Protein AF-A0A193QJ61-F1 (afdb_monomer_lite)

Structure (mmCIF, N/CA/C/O backbone):
data_AF-A0A193QJ61-F1
#
_entry.id   AF-A0A193QJ61-F1
#
loop_
_atom_site.group_PDB
_atom_site.id
_atom_site.type_symbol
_atom_site.label_atom_id
_atom_site.label_alt_id
_atom_site.label_comp_id
_atom_site.label_asym_id
_atom_site.label_entity_id
_atom_site.label_seq_id
_atom_site.pdbx_PDB_ins_code
_atom_site.Cartn_x
_atom_site.Cartn_y
_atom_site.Cartn_z
_atom_site.occupancy
_atom_site.B_iso_or_equiv
_atom_site.auth_seq_id
_atom_site.auth_comp_id
_atom_site.auth_asym_id
_atom_site.auth_atom_id
_atom_site.pdbx_PDB_model_num
ATOM 1 N N . MET A 1 1 ? -2.418 5.448 -22.749 1.00 50.38 1 MET A N 1
ATOM 2 C CA . MET A 1 1 ? -2.488 4.130 -22.081 1.00 50.38 1 MET A CA 1
ATOM 3 C C . MET A 1 1 ? -2.356 4.382 -20.585 1.00 50.38 1 MET A C 1
ATOM 5 O O . MET A 1 1 ? -1.357 4.964 -20.186 1.00 50.38 1 MET A O 1
ATOM 9 N N . ALA A 1 2 ? -3.393 4.116 -19.784 1.00 56.34 2 ALA A N 1
ATOM 10 C CA . ALA A 1 2 ? -3.316 4.338 -18.336 1.00 56.34 2 ALA A CA 1
ATOM 11 C C . ALA A 1 2 ? -2.319 3.342 -17.712 1.00 56.34 2 ALA A C 1
ATOM 13 O O . ALA A 1 2 ? -2.263 2.202 -18.180 1.00 56.34 2 ALA A O 1
ATOM 14 N N . PRO A 1 3 ? -1.535 3.733 -16.693 1.00 61.19 3 PRO A N 1
ATOM 15 C CA . PRO A 1 3 ? -0.614 2.813 -16.040 1.00 61.19 3 PRO A CA 1
ATOM 16 C C . PRO A 1 3 ? -1.392 1.644 -15.427 1.00 61.19 3 PRO A C 1
ATOM 18 O O . PRO A 1 3 ? -2.296 1.834 -14.610 1.00 61.19 3 PRO A O 1
ATOM 21 N N . VAL A 1 4 ? -1.047 0.425 -15.843 1.00 74.88 4 VAL A N 1
ATOM 22 C CA . VAL A 1 4 ? -1.581 -0.801 -15.248 1.00 74.88 4 VAL A CA 1
ATOM 23 C C . VAL A 1 4 ? -0.787 -1.055 -13.974 1.00 74.88 4 VAL A C 1
ATOM 25 O O . VAL A 1 4 ? 0.380 -1.433 -14.019 1.00 74.88 4 VAL A O 1
ATOM 28 N N . PHE A 1 5 ? -1.404 -0.786 -12.826 1.00 82.44 5 PHE A N 1
ATOM 29 C CA . PHE A 1 5 ? -0.768 -1.038 -11.538 1.00 82.44 5 PHE A CA 1
ATOM 30 C C . PHE A 1 5 ? -0.876 -2.517 -11.153 1.00 82.44 5 PHE A C 1
ATOM 32 O O . PHE A 1 5 ? -1.976 -3.075 -11.234 1.00 82.44 5 PHE A O 1
ATOM 39 N N . PRO A 1 6 ? 0.213 -3.131 -10.656 1.00 85.25 6 PRO A N 1
ATOM 40 C CA . PRO A 1 6 ? 0.174 -4.496 -10.157 1.00 85.25 6 PRO A CA 1
ATOM 41 C C . PRO A 1 6 ? -0.737 -4.600 -8.929 1.00 85.25 6 PRO A C 1
ATOM 43 O O . PRO A 1 6 ? -0.908 -3.640 -8.167 1.00 85.25 6 PRO A O 1
ATOM 46 N N . SER A 1 7 ? -1.320 -5.784 -8.746 1.00 90.31 7 SER A N 1
ATOM 47 C CA . SER A 1 7 ? -2.026 -6.154 -7.520 1.00 90.31 7 SER A CA 1
ATOM 48 C C . SER A 1 7 ? -1.326 -7.360 -6.906 1.00 90.31 7 SER A C 1
ATOM 50 O O . SER A 1 7 ? -1.320 -8.429 -7.506 1.00 90.31 7 SER A O 1
ATOM 52 N N . ILE A 1 8 ? -0.701 -7.173 -5.745 1.00 90.69 8 ILE A N 1
ATOM 53 C CA . ILE A 1 8 ? 0.094 -8.198 -5.054 1.00 90.69 8 ILE A CA 1
ATOM 54 C C . ILE A 1 8 ? -0.399 -8.265 -3.611 1.00 90.69 8 ILE A C 1
ATOM 56 O O . ILE A 1 8 ? -0.440 -7.239 -2.927 1.00 90.69 8 ILE A O 1
ATOM 60 N N . TYR A 1 9 ? -0.762 -9.461 -3.148 1.00 89.75 9 TYR A N 1
ATOM 61 C CA . TYR A 1 9 ? -1.289 -9.695 -1.803 1.00 89.75 9 TYR A CA 1
ATOM 62 C C . TYR A 1 9 ? -0.299 -10.539 -0.996 1.00 89.75 9 TYR A C 1
ATOM 64 O O . TYR A 1 9 ? -0.214 -11.748 -1.189 1.00 89.75 9 TYR A O 1
ATOM 72 N N . GLY A 1 10 ? 0.477 -9.889 -0.127 1.00 86.62 10 GLY A N 1
ATOM 73 C CA . GLY A 1 10 ? 1.418 -10.543 0.782 1.00 86.62 10 GLY A CA 1
ATOM 74 C C . GLY A 1 10 ? 0.796 -10.907 2.132 1.00 86.62 10 GLY A C 1
ATOM 75 O O . GLY A 1 10 ? -0.416 -10.798 2.338 1.00 86.62 10 GLY A O 1
ATOM 76 N N . ALA A 1 11 ? 1.644 -11.331 3.072 1.00 87.81 11 ALA A N 1
ATOM 77 C CA . ALA A 1 11 ? 1.221 -11.751 4.405 1.00 87.81 11 ALA A CA 1
ATOM 78 C C . ALA A 1 11 ? 0.762 -10.570 5.273 1.00 87.81 11 ALA A C 1
ATOM 80 O O . ALA A 1 11 ? -0.343 -10.626 5.824 1.00 87.81 11 ALA A O 1
ATOM 81 N N . ASN A 1 12 ? 1.572 -9.504 5.360 1.00 92.12 12 ASN A N 1
ATOM 82 C CA . ASN A 1 12 ? 1.273 -8.304 6.146 1.00 92.12 12 ASN A CA 1
ATOM 83 C C . ASN A 1 12 ? 1.057 -7.065 5.277 1.00 92.12 12 ASN A C 1
ATOM 85 O O . ASN A 1 12 ? 0.365 -6.141 5.705 1.00 92.12 12 ASN A O 1
ATOM 89 N N . TYR A 1 13 ? 1.610 -7.031 4.066 1.00 93.81 13 TYR A N 1
ATOM 90 C CA . TYR A 1 13 ? 1.452 -5.908 3.146 1.00 93.81 13 TYR A CA 1
ATOM 91 C C . TYR A 1 13 ? 0.911 -6.334 1.786 1.00 93.81 13 TYR A C 1
ATOM 93 O O . TYR A 1 13 ? 1.113 -7.448 1.313 1.00 93.81 13 TYR A O 1
ATOM 101 N N . SER A 1 14 ? 0.184 -5.424 1.149 1.00 93.50 14 SER A N 1
ATOM 102 C CA . SER A 1 14 ? -0.333 -5.617 -0.201 1.00 93.50 14 SER A CA 1
ATOM 103 C C . SER A 1 14 ? -0.350 -4.310 -0.976 1.00 93.50 14 SER A C 1
ATOM 105 O O . SER A 1 14 ? -0.283 -3.217 -0.407 1.00 93.50 14 SER A O 1
ATOM 107 N N . THR A 1 15 ? -0.432 -4.428 -2.295 1.00 92.38 15 THR A N 1
ATOM 108 C CA . THR A 1 15 ? -0.580 -3.302 -3.213 1.00 92.38 15 THR A CA 1
ATOM 109 C C . THR A 1 15 ? -1.708 -3.580 -4.191 1.00 92.38 15 THR A C 1
ATOM 111 O O . THR A 1 15 ? -1.886 -4.713 -4.630 1.00 92.38 15 THR A O 1
ATOM 114 N N . GLN A 1 16 ? -2.500 -2.558 -4.502 1.00 90.88 16 GLN A N 1
ATOM 115 C CA . GLN A 1 16 ? -3.578 -2.628 -5.484 1.00 90.88 16 GLN A CA 1
ATOM 116 C C . GLN A 1 16 ? -3.890 -1.225 -6.003 1.00 90.88 16 GLN A C 1
ATOM 118 O O . GLN A 1 16 ? -4.013 -0.276 -5.222 1.00 90.88 16 GLN A O 1
ATOM 123 N N . LYS A 1 17 ? -4.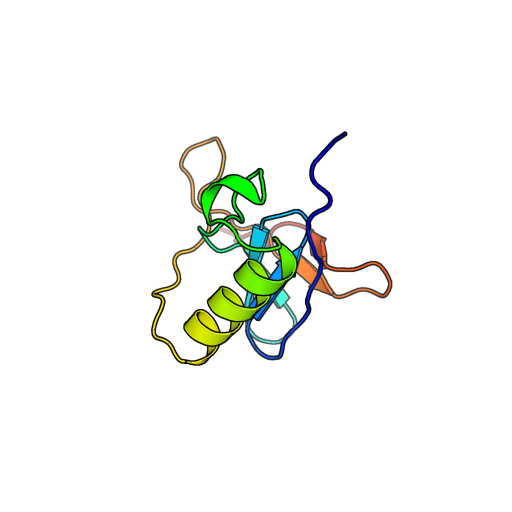082 -1.085 -7.324 1.00 86.81 17 LYS A N 1
ATOM 124 C CA . LYS A 1 17 ? -4.417 0.201 -7.977 1.00 86.81 17 LYS A CA 1
ATOM 125 C C . LYS A 1 17 ? -3.443 1.330 -7.585 1.00 86.81 17 LYS A C 1
ATOM 127 O O . LYS A 1 17 ? -3.864 2.459 -7.333 1.00 86.81 17 LYS A O 1
ATOM 132 N N . GLY A 1 18 ? -2.158 0.994 -7.456 1.00 87.12 18 GLY A N 1
ATOM 133 C CA . GLY A 1 18 ? -1.089 1.936 -7.116 1.00 87.12 18 GLY A CA 1
ATOM 134 C C . GLY A 1 18 ? -1.045 2.368 -5.649 1.00 87.12 18 GLY A C 1
ATOM 135 O O . GLY A 1 18 ? -0.303 3.285 -5.317 1.00 87.12 18 GLY A O 1
ATOM 136 N N . L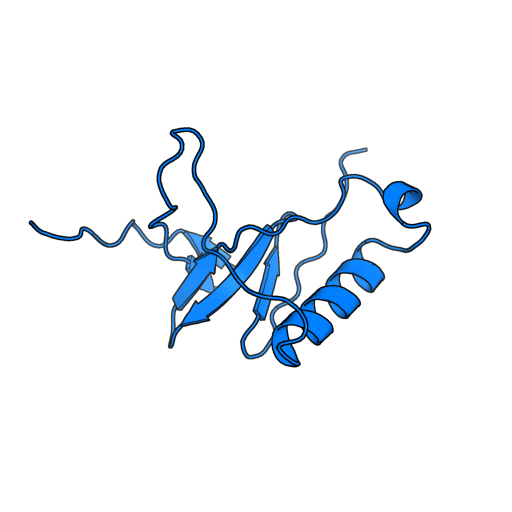YS A 1 19 ? -1.829 1.743 -4.764 1.00 90.88 19 LYS A N 1
ATOM 137 C CA . LYS A 1 19 ? -1.895 2.050 -3.327 1.00 90.88 19 LYS A CA 1
ATOM 138 C C . LYS A 1 19 ? -1.390 0.869 -2.523 1.00 90.88 19 LYS A C 1
ATOM 140 O O . LYS A 1 19 ? -1.655 -0.268 -2.900 1.00 90.88 19 LYS A O 1
ATOM 145 N N . PHE A 1 20 ? -0.766 1.149 -1.386 1.00 93.06 20 PHE A N 1
ATOM 146 C CA . PHE A 1 20 ? -0.335 0.117 -0.449 1.00 93.06 20 PHE A CA 1
ATOM 147 C C . PHE A 1 20 ? -1.285 -0.009 0.738 1.00 93.06 20 PHE A C 1
ATOM 149 O O . PHE A 1 20 ? -1.906 0.965 1.184 1.00 93.06 20 PHE A O 1
ATOM 156 N N . PHE A 1 21 ? -1.356 -1.221 1.275 1.00 93.62 21 PHE A N 1
ATOM 157 C CA . PHE A 1 21 ? -2.200 -1.577 2.399 1.00 93.62 21 PHE A CA 1
ATOM 158 C C . PHE A 1 21 ? -1.419 -2.427 3.397 1.00 93.62 21 PHE A C 1
ATOM 160 O O . PHE A 1 21 ? -0.618 -3.276 3.016 1.00 93.62 21 PHE A O 1
ATOM 167 N N . GLN A 1 22 ? -1.683 -2.200 4.679 1.00 93.81 22 GLN A N 1
ATOM 168 C CA . GLN A 1 22 ? -1.178 -2.995 5.790 1.00 93.81 22 GLN A CA 1
ATOM 169 C C . GLN A 1 22 ? -2.308 -3.856 6.349 1.00 93.81 22 GLN A C 1
ATOM 171 O O . GLN A 1 22 ? -3.406 -3.354 6.609 1.00 93.81 22 GLN A O 1
ATOM 176 N N . ARG A 1 23 ? -2.030 -5.134 6.576 1.00 92.50 23 ARG A N 1
ATOM 177 C CA . ARG A 1 23 ? -2.920 -6.072 7.243 1.00 92.50 23 ARG A CA 1
ATOM 178 C C . ARG A 1 23 ? -2.953 -5.798 8.746 1.00 92.50 23 ARG A C 1
ATOM 180 O O . ARG A 1 23 ? -1.930 -5.563 9.385 1.00 92.50 23 ARG A O 1
ATOM 187 N N . ARG A 1 24 ? -4.149 -5.830 9.321 1.00 89.31 24 ARG A N 1
ATOM 188 C CA . ARG A 1 24 ? -4.423 -5.730 10.757 1.00 89.31 24 ARG A CA 1
ATOM 189 C C . ARG A 1 24 ? -5.476 -6.787 11.090 1.00 89.31 24 ARG A C 1
ATOM 191 O O . ARG A 1 24 ? -6.666 -6.528 10.967 1.00 89.31 24 ARG A O 1
ATOM 198 N N . GLY A 1 25 ? -5.045 -7.999 11.438 1.00 87.69 25 GLY A N 1
ATOM 199 C CA . GLY A 1 25 ? -5.955 -9.145 11.575 1.00 87.69 25 GLY A CA 1
ATOM 200 C C . GLY A 1 25 ? -6.567 -9.537 10.224 1.00 87.69 25 GLY A C 1
ATOM 201 O O . GLY A 1 25 ? -5.837 -9.773 9.260 1.00 87.69 25 GLY A O 1
ATOM 202 N N . ASP A 1 26 ? -7.897 -9.555 10.133 1.00 86.94 26 ASP A N 1
ATOM 203 C CA . ASP A 1 26 ? -8.637 -9.918 8.908 1.00 86.94 26 ASP A CA 1
ATOM 204 C C . ASP A 1 26 ? -8.958 -8.731 7.994 1.00 86.94 26 ASP A C 1
ATOM 206 O O . ASP A 1 26 ? -9.671 -8.859 6.994 1.00 86.94 26 ASP A O 1
ATOM 210 N N . ILE A 1 27 ? -8.460 -7.549 8.350 1.00 90.06 27 ILE A N 1
ATOM 211 C CA . ILE A 1 27 ? -8.700 -6.325 7.603 1.00 90.06 27 ILE A CA 1
ATOM 212 C C . ILE A 1 27 ? -7.408 -5.721 7.070 1.00 90.06 27 ILE A C 1
ATOM 214 O O . ILE A 1 27 ? -6.313 -5.967 7.569 1.00 90.06 27 ILE A O 1
ATOM 218 N N . TRP A 1 28 ? -7.564 -4.874 6.064 1.00 92.12 28 TRP A N 1
ATOM 219 C CA . TRP A 1 28 ? -6.502 -4.133 5.408 1.00 92.12 28 TRP A CA 1
ATOM 220 C C . TRP A 1 28 ? -6.750 -2.639 5.559 1.00 92.12 28 TRP A C 1
ATOM 222 O O . TRP A 1 28 ? -7.872 -2.163 5.397 1.00 92.12 28 TRP A O 1
ATOM 232 N N . ILE A 1 29 ? -5.707 -1.877 5.861 1.00 90.94 29 ILE A N 1
ATOM 233 C CA . ILE A 1 29 ? -5.774 -0.424 6.023 1.00 90.94 29 ILE A CA 1
ATOM 234 C C . ILE A 1 29 ? -4.814 0.215 5.033 1.00 90.94 29 ILE A C 1
ATOM 236 O O . ILE A 1 29 ? -3.660 -0.191 4.930 1.00 90.94 29 ILE A O 1
ATOM 240 N N . GLN A 1 30 ? -5.284 1.230 4.309 1.00 91.38 30 GLN A N 1
ATOM 241 C CA . GLN A 1 30 ? -4.442 1.949 3.358 1.00 91.38 30 GLN A CA 1
ATOM 242 C C . GLN A 1 30 ? -3.349 2.733 4.102 1.00 91.38 30 GLN A C 1
ATOM 244 O O . GLN A 1 30 ? -3.643 3.490 5.035 1.00 91.38 30 GLN A O 1
ATOM 249 N N . ILE A 1 31 ? -2.105 2.597 3.650 1.00 91.94 31 ILE A N 1
ATOM 250 C CA . ILE A 1 31 ? -0.968 3.369 4.158 1.00 91.94 31 ILE A CA 1
ATOM 251 C C . ILE A 1 31 ? -0.628 4.529 3.218 1.00 91.94 31 ILE A C 1
ATOM 253 O O . ILE A 1 31 ? -1.044 4.559 2.058 1.00 91.94 31 ILE A O 1
ATOM 257 N N . GLU A 1 32 ? 0.107 5.509 3.732 1.00 88.81 32 GLU A N 1
ATOM 258 C CA . GLU A 1 32 ? 0.588 6.688 3.008 1.00 88.81 32 GLU A CA 1
ATOM 259 C C . GLU A 1 32 ? 1.749 6.318 2.071 1.00 88.81 32 GLU A C 1
ATOM 261 O O . GLU A 1 32 ? 2.877 6.784 2.205 1.00 88.81 32 GLU A O 1
ATOM 266 N N . ARG A 1 33 ? 1.484 5.404 1.135 1.00 86.25 33 ARG A N 1
ATOM 267 C CA . ARG A 1 33 ? 2.437 4.991 0.111 1.00 86.25 33 ARG A CA 1
ATOM 268 C C . ARG A 1 33 ? 1.722 4.678 -1.193 1.00 86.25 33 ARG A C 1
ATOM 270 O O . ARG A 1 33 ? 0.664 4.041 -1.203 1.00 86.25 33 ARG A O 1
ATOM 277 N N . TYR A 1 34 ? 2.336 5.121 -2.284 1.00 85.81 34 TYR A N 1
ATOM 278 C CA . TYR A 1 34 ? 1.767 5.085 -3.622 1.00 85.81 34 TYR A CA 1
ATOM 279 C C . TYR A 1 34 ? 2.845 4.726 -4.635 1.00 85.81 34 TYR A C 1
ATOM 281 O O . TYR A 1 34 ? 3.942 5.276 -4.564 1.00 85.81 34 TYR A O 1
ATOM 289 N N . LEU A 1 35 ? 2.537 3.812 -5.557 1.00 84.00 35 LEU A N 1
ATOM 290 C CA . LEU A 1 35 ? 3.429 3.506 -6.676 1.00 84.00 35 LEU A CA 1
ATOM 291 C C . LEU A 1 35 ? 3.584 4.732 -7.588 1.00 84.00 35 LEU A C 1
ATOM 293 O O . LEU A 1 35 ? 2.625 5.495 -7.746 1.00 84.00 35 LEU A O 1
ATOM 297 N N . PRO A 1 36 ? 4.761 4.911 -8.213 1.00 78.00 36 PRO A N 1
ATOM 298 C CA . PRO A 1 36 ? 4.946 5.948 -9.218 1.00 78.00 36 PRO A CA 1
ATOM 299 C C . PRO A 1 36 ? 4.000 5.724 -10.405 1.00 78.00 36 PRO A C 1
ATOM 301 O O . PRO A 1 36 ? 3.639 4.592 -10.723 1.00 78.00 36 PRO A O 1
ATOM 304 N N . CYS A 1 37 ? 3.591 6.806 -11.073 1.00 68.69 37 CYS A N 1
ATOM 305 C CA . CYS A 1 37 ? 2.636 6.728 -12.182 1.00 68.69 37 CYS A CA 1
ATOM 306 C C . CYS A 1 37 ? 3.239 6.171 -13.485 1.00 68.69 37 CYS A C 1
ATOM 308 O O . CYS A 1 37 ? 2.482 5.869 -14.404 1.00 68.69 37 CYS A O 1
ATOM 310 N N . ALA A 1 38 ? 4.565 6.019 -13.571 1.00 63.69 38 ALA A N 1
ATOM 311 C CA . ALA A 1 38 ? 5.259 5.496 -14.742 1.00 63.69 38 ALA A CA 1
ATOM 312 C C . ALA A 1 38 ? 6.508 4.686 -14.355 1.00 63.69 38 ALA A C 1
ATOM 314 O O . ALA A 1 38 ? 7.200 5.007 -13.389 1.00 63.69 38 ALA A O 1
ATOM 315 N N . THR A 1 39 ? 6.831 3.675 -15.164 1.00 60.50 39 THR A N 1
ATOM 316 C CA . THR A 1 39 ? 8.082 2.894 -15.091 1.00 60.50 39 THR A CA 1
ATOM 317 C C . THR A 1 39 ? 9.330 3.780 -15.173 1.00 60.50 39 THR A C 1
ATOM 319 O O . THR A 1 39 ? 10.313 3.546 -14.473 1.00 60.50 39 THR A O 1
ATOM 322 N N . GLY A 1 40 ? 9.270 4.860 -15.961 1.00 54.78 40 GLY A N 1
ATOM 323 C CA . GLY A 1 40 ? 10.377 5.808 -16.134 1.00 54.78 40 GLY A CA 1
ATOM 324 C C . GLY A 1 40 ? 10.740 6.623 -14.887 1.00 54.78 40 GLY A C 1
ATOM 325 O O . GLY A 1 40 ? 11.792 7.247 -14.868 1.00 54.78 40 GLY A O 1
ATOM 326 N N . THR A 1 41 ? 9.920 6.618 -13.829 1.00 59.84 41 THR A N 1
ATOM 327 C CA . THR A 1 41 ? 10.251 7.337 -12.585 1.00 59.84 41 THR A CA 1
ATOM 328 C C . THR A 1 41 ? 11.400 6.673 -11.818 1.00 59.84 41 THR A C 1
ATOM 330 O O . THR A 1 41 ? 12.103 7.357 -11.081 1.00 59.84 41 THR A O 1
ATOM 333 N N . LEU A 1 42 ? 11.603 5.359 -11.984 1.00 63.91 42 LEU A N 1
ATOM 334 C CA . LEU A 1 42 ? 12.656 4.592 -11.301 1.00 63.91 42 LEU A CA 1
ATOM 335 C C . LEU A 1 42 ? 13.482 3.700 -12.247 1.00 63.91 42 LEU A C 1
ATOM 337 O O . LEU A 1 42 ? 14.293 2.918 -11.767 1.00 63.91 42 LEU A O 1
ATOM 341 N N . ASN A 1 43 ? 13.297 3.816 -13.570 1.00 72.75 43 ASN A N 1
ATOM 342 C CA . ASN A 1 43 ? 13.933 2.972 -14.596 1.00 72.75 43 ASN A CA 1
ATOM 343 C C . ASN A 1 43 ? 13.706 1.45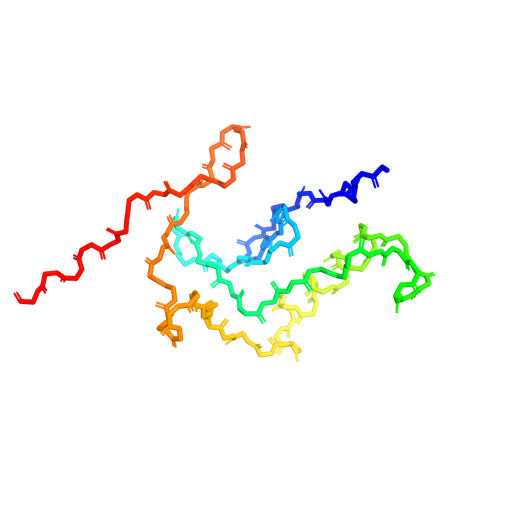5 -14.420 1.00 72.75 43 ASN A C 1
ATOM 345 O O . ASN A 1 43 ? 14.488 0.643 -14.906 1.00 72.75 43 ASN A O 1
ATOM 349 N N . GLU A 1 44 ? 12.613 1.063 -13.764 1.00 76.12 44 GLU A N 1
ATOM 350 C CA . GLU A 1 44 ? 12.274 -0.332 -13.466 1.00 76.12 44 GLU A CA 1
ATOM 351 C C . GLU A 1 44 ? 10.792 -0.609 -13.779 1.00 76.12 44 GLU A C 1
ATOM 353 O O . GLU A 1 44 ? 9.966 0.312 -13.747 1.00 76.12 44 GLU A O 1
ATOM 358 N N . PRO A 1 45 ? 10.408 -1.872 -14.058 1.00 82.44 45 PRO A N 1
ATOM 359 C CA . PRO A 1 45 ? 9.005 -2.270 -14.136 1.00 82.44 45 PRO A CA 1
ATOM 360 C C . PRO A 1 45 ? 8.251 -1.937 -12.839 1.00 82.44 45 PRO A C 1
ATOM 362 O O . PRO A 1 45 ? 8.752 -2.186 -11.743 1.00 82.44 45 PRO A O 1
ATOM 365 N N . LEU A 1 46 ? 7.007 -1.451 -12.950 1.00 83.38 46 LEU A N 1
ATOM 366 C CA . LEU A 1 46 ? 6.175 -1.109 -11.783 1.00 83.38 46 LEU A CA 1
ATOM 367 C C . LEU A 1 46 ? 5.989 -2.297 -10.831 1.00 83.38 46 LEU A C 1
ATOM 369 O O . LEU A 1 46 ? 5.891 -2.108 -9.621 1.00 83.38 46 LEU A O 1
ATOM 373 N N . GLU A 1 47 ? 5.952 -3.512 -11.375 1.00 84.31 47 GLU A N 1
ATOM 374 C CA . GLU A 1 47 ? 5.876 -4.752 -10.606 1.00 84.31 47 GLU A CA 1
ATOM 375 C C . GLU A 1 47 ? 7.133 -5.004 -9.766 1.00 84.31 47 GLU A C 1
ATOM 377 O O . GLU A 1 47 ? 7.014 -5.295 -8.577 1.00 84.31 47 GLU A O 1
ATOM 382 N N . ALA A 1 48 ? 8.325 -4.795 -10.333 1.00 85.38 48 ALA A N 1
ATOM 383 C CA . ALA A 1 48 ? 9.588 -4.932 -9.611 1.00 85.38 48 ALA A CA 1
ATOM 384 C C . ALA A 1 48 ? 9.694 -3.901 -8.477 1.00 85.38 48 ALA A C 1
ATOM 386 O O . ALA A 1 48 ? 10.011 -4.250 -7.338 1.00 85.38 48 ALA A O 1
ATOM 387 N N . THR A 1 49 ? 9.332 -2.640 -8.746 1.00 87.25 49 THR A N 1
ATOM 388 C CA . THR A 1 49 ? 9.256 -1.603 -7.706 1.00 87.25 49 THR A CA 1
ATOM 389 C C . THR A 1 49 ? 8.259 -1.980 -6.608 1.00 87.25 49 THR A C 1
ATOM 391 O O . THR A 1 49 ? 8.552 -1.823 -5.421 1.00 87.25 49 THR A O 1
ATOM 394 N N . ALA A 1 50 ? 7.082 -2.489 -6.982 1.00 88.38 50 ALA A N 1
ATOM 395 C CA . ALA A 1 50 ? 6.061 -2.898 -6.029 1.00 88.38 50 ALA A CA 1
ATOM 396 C C . ALA A 1 50 ? 6.545 -4.028 -5.115 1.00 88.38 50 ALA A C 1
ATOM 398 O O . ALA A 1 50 ? 6.399 -3.917 -3.899 1.00 88.38 50 ALA A O 1
ATOM 399 N N . GLN A 1 51 ? 7.163 -5.069 -5.677 1.00 88.69 51 GLN A N 1
ATOM 400 C CA . GLN A 1 51 ? 7.746 -6.168 -4.906 1.00 88.69 51 GLN A CA 1
ATOM 401 C C . GLN A 1 51 ? 8.863 -5.682 -3.980 1.00 88.69 51 GLN A C 1
ATOM 403 O O . GLN A 1 51 ? 8.864 -6.027 -2.799 1.00 88.69 51 GLN A O 1
ATOM 408 N N . ARG A 1 52 ? 9.771 -4.827 -4.471 1.00 89.25 52 ARG A N 1
ATOM 409 C CA . ARG A 1 52 ? 10.856 -4.269 -3.651 1.00 89.25 52 ARG A CA 1
ATOM 410 C C . ARG A 1 52 ? 10.311 -3.528 -2.435 1.00 89.25 52 ARG A C 1
ATOM 412 O O . ARG A 1 52 ? 10.732 -3.790 -1.314 1.00 89.25 52 ARG A O 1
ATOM 419 N N . TRP A 1 53 ? 9.338 -2.643 -2.636 1.00 90.19 53 TRP A N 1
ATOM 420 C CA . TRP A 1 53 ? 8.751 -1.879 -1.535 1.00 90.19 53 TRP A CA 1
ATOM 421 C C . TRP A 1 53 ? 7.913 -2.733 -0.589 1.00 90.19 53 TRP A C 1
ATOM 423 O O . TRP A 1 53 ? 7.904 -2.453 0.606 1.00 90.19 53 TRP A O 1
ATOM 433 N N . LEU A 1 54 ? 7.226 -3.767 -1.085 1.00 91.19 54 LEU A N 1
ATOM 434 C CA . LEU A 1 54 ? 6.565 -4.741 -0.213 1.00 91.19 54 LEU A CA 1
ATOM 435 C C . LEU A 1 54 ? 7.588 -5.442 0.685 1.00 91.19 54 LEU A C 1
ATOM 437 O O . LEU A 1 54 ? 7.375 -5.501 1.891 1.00 91.19 54 LEU A O 1
ATOM 441 N N . ASN A 1 55 ? 8.725 -5.873 0.138 1.00 91.12 55 ASN A N 1
ATOM 442 C CA . ASN A 1 55 ? 9.794 -6.484 0.929 1.00 91.12 55 ASN A CA 1
ATOM 443 C C . ASN A 1 55 ? 10.383 -5.511 1.960 1.00 91.12 55 ASN A C 1
ATOM 445 O O . ASN A 1 55 ? 10.574 -5.878 3.114 1.00 91.12 55 ASN A O 1
ATOM 449 N N . GLU A 1 56 ? 10.629 -4.254 1.588 1.00 90.56 56 GLU A N 1
ATOM 450 C CA . GLU A 1 56 ? 11.104 -3.230 2.529 1.00 90.56 56 GLU A CA 1
ATOM 451 C C . GLU A 1 56 ? 10.084 -2.925 3.650 1.00 90.56 56 GLU A C 1
ATOM 453 O O . GLU A 1 56 ? 10.475 -2.571 4.766 1.00 90.56 56 GLU A O 1
ATOM 458 N N . LEU A 1 57 ? 8.781 -3.055 3.374 1.00 90.38 57 LEU A N 1
ATOM 459 C CA . LEU A 1 57 ? 7.716 -2.929 4.375 1.00 90.38 57 LEU A CA 1
ATOM 460 C C . LEU A 1 57 ? 7.676 -4.138 5.318 1.00 90.38 57 LEU A C 1
ATOM 462 O O . LEU A 1 57 ? 7.575 -3.949 6.531 1.00 90.38 57 LEU A O 1
ATOM 466 N N . GLU A 1 58 ? 7.776 -5.358 4.782 1.00 89.38 58 GLU A N 1
ATOM 467 C CA . GLU A 1 58 ? 7.835 -6.602 5.567 1.00 89.38 58 GLU A CA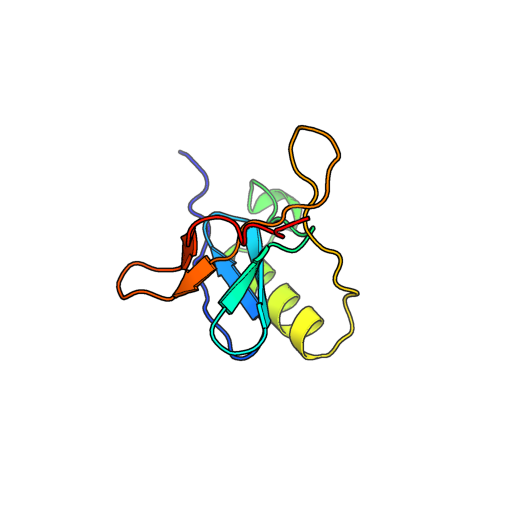 1
ATOM 468 C C . GLU A 1 58 ? 9.080 -6.634 6.470 1.00 89.38 58 GLU A C 1
ATOM 470 O O . GLU A 1 58 ? 8.982 -6.966 7.648 1.00 89.38 58 GLU A O 1
ATOM 475 N N . ASN A 1 59 ? 10.230 -6.178 5.966 1.00 88.81 59 ASN A N 1
ATOM 476 C C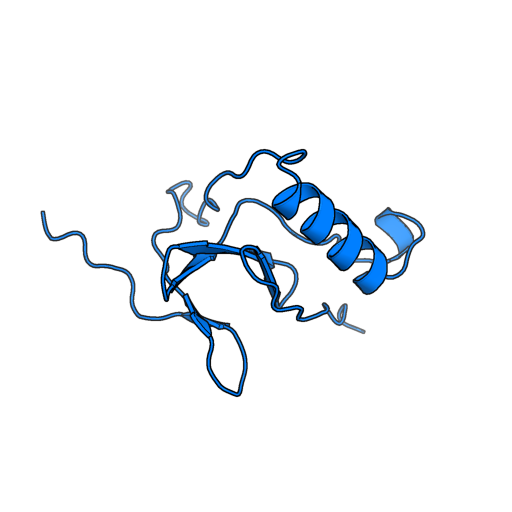A . ASN A 1 59 ? 11.483 -6.095 6.725 1.00 88.81 59 ASN A CA 1
ATOM 477 C C . ASN A 1 59 ? 11.523 -4.933 7.737 1.00 88.81 59 ASN A C 1
ATOM 479 O O . ASN A 1 59 ? 12.510 -4.770 8.453 1.00 88.81 59 ASN A O 1
ATOM 483 N N . GLY A 1 60 ? 10.493 -4.081 7.784 1.00 86.00 60 GLY A N 1
ATOM 484 C CA . GLY A 1 60 ? 10.440 -2.923 8.682 1.00 86.00 60 GLY A CA 1
ATOM 485 C C . GLY A 1 60 ? 11.405 -1.786 8.324 1.00 86.00 60 GLY A C 1
ATOM 486 O O . GLY A 1 60 ? 11.517 -0.818 9.077 1.00 86.00 60 GLY A O 1
ATOM 487 N N . THR A 1 61 ? 12.075 -1.860 7.170 1.00 86.44 61 THR A N 1
ATOM 488 C CA . THR A 1 61 ? 12.948 -0.799 6.643 1.00 86.44 61 THR A CA 1
ATOM 489 C C . THR A 1 61 ? 12.149 0.471 6.343 1.00 86.44 61 THR A C 1
ATOM 491 O O . THR A 1 61 ? 12.633 1.587 6.537 1.00 86.44 61 THR A O 1
ATOM 494 N N . LEU A 1 62 ? 10.893 0.313 5.917 1.00 82.25 62 LEU A N 1
ATOM 495 C CA . LEU A 1 62 ? 9.976 1.419 5.673 1.00 82.25 62 LEU A CA 1
ATOM 496 C C . LEU A 1 62 ? 9.005 1.624 6.833 1.00 82.25 62 LEU A C 1
ATOM 498 O O . LEU A 1 62 ? 8.184 0.765 7.156 1.00 82.25 62 LEU A O 1
ATOM 502 N N . LYS A 1 63 ? 9.022 2.832 7.408 1.00 81.56 63 LYS A N 1
ATOM 503 C CA . LYS A 1 63 ? 8.019 3.240 8.397 1.00 81.56 63 LYS A CA 1
ATOM 504 C C . LYS A 1 63 ? 6.659 3.410 7.728 1.00 81.56 63 LYS A C 1
ATOM 506 O O . LYS A 1 63 ? 6.521 4.123 6.734 1.00 81.56 63 LYS A O 1
ATOM 511 N N . THR A 1 64 ? 5.639 2.794 8.314 1.00 86.00 64 THR A N 1
ATOM 512 C CA . THR A 1 64 ? 4.262 2.872 7.827 1.00 86.00 64 THR A CA 1
ATOM 513 C C . THR A 1 64 ? 3.505 3.987 8.535 1.00 86.00 64 THR A C 1
ATOM 515 O O . THR A 1 64 ? 3.499 4.087 9.760 1.00 86.00 64 THR A O 1
ATOM 518 N N . LYS A 1 65 ? 2.843 4.839 7.751 1.00 85.56 65 LYS A N 1
ATOM 519 C CA . LYS A 1 65 ? 1.869 5.826 8.230 1.00 85.56 65 LYS A CA 1
ATOM 520 C C . LYS A 1 65 ? 0.524 5.538 7.588 1.00 85.56 65 LYS A C 1
ATOM 522 O O . LYS A 1 65 ? 0.469 5.021 6.473 1.00 85.56 65 LYS A O 1
ATOM 527 N N . ARG A 1 66 ? -0.573 5.844 8.279 1.00 83.69 66 ARG A N 1
ATOM 528 C CA . ARG A 1 66 ? -1.916 5.696 7.700 1.00 83.69 66 ARG A CA 1
ATOM 529 C C . ARG A 1 66 ? -2.105 6.715 6.581 1.00 83.69 66 ARG A C 1
ATOM 531 O O . ARG A 1 66 ? -1.673 7.852 6.715 1.00 83.69 66 ARG A O 1
ATOM 538 N N . ALA A 1 67 ? -2.773 6.310 5.504 1.00 85.56 67 ALA A N 1
ATOM 539 C CA . ALA A 1 67 ? -3.061 7.214 4.398 1.00 85.56 67 ALA A CA 1
ATOM 540 C C . ALA A 1 67 ? -3.899 8.411 4.866 1.00 85.56 67 ALA A C 1
ATOM 542 O O . ALA A 1 67 ? -4.828 8.242 5.656 1.00 85.56 67 ALA A O 1
ATOM 543 N N . ILE A 1 68 ? -3.621 9.593 4.326 1.00 84.06 68 ILE A N 1
ATOM 544 C CA . ILE A 1 68 ? -4.418 10.801 4.547 1.00 84.06 68 ILE A CA 1
ATOM 545 C C . ILE A 1 68 ? -5.451 10.927 3.414 1.00 84.06 68 ILE A C 1
ATOM 547 O O . ILE A 1 68 ? -5.184 10.598 2.255 1.00 84.06 68 ILE A O 1
ATOM 551 N N . GLY A 1 69 ? -6.682 11.289 3.767 1.00 77.75 69 GLY A N 1
ATOM 552 C CA . GLY A 1 69 ? -7.772 11.551 2.832 1.00 77.75 69 GLY A CA 1
ATOM 553 C C . GLY A 1 69 ? -7.665 12.936 2.195 1.00 77.75 69 GLY A C 1
ATOM 554 O O . GLY A 1 69 ? -6.863 13.766 2.606 1.00 77.75 69 GLY A O 1
ATOM 555 N N . SER A 1 70 ? -8.519 13.218 1.212 1.00 75.69 70 SER A N 1
ATOM 556 C CA . SER A 1 70 ? -8.552 14.517 0.519 1.00 75.69 70 SER A CA 1
ATOM 557 C C . SER A 1 70 ? -8.861 15.707 1.436 1.00 75.69 70 SER A C 1
ATOM 559 O O . SER A 1 70 ? -8.539 16.835 1.093 1.00 75.69 70 SER A O 1
ATOM 561 N N . THR A 1 71 ? -9.459 15.465 2.605 1.00 79.25 71 THR A N 1
ATOM 562 C CA . THR A 1 71 ? -9.776 16.483 3.617 1.00 79.25 71 THR A CA 1
ATOM 563 C C . THR A 1 71 ? -8.640 16.733 4.615 1.00 79.25 71 THR A C 1
ATOM 565 O O . THR A 1 71 ? -8.837 17.450 5.589 1.00 79.25 71 THR A O 1
ATOM 568 N N . GLY A 1 72 ? -7.474 16.100 4.442 1.00 74.44 72 GLY A N 1
ATOM 569 C CA . GLY A 1 72 ? -6.372 16.161 5.410 1.00 74.44 72 GLY A CA 1
ATOM 570 C C . GLY A 1 72 ? -6.562 15.261 6.640 1.00 74.44 72 GLY A C 1
ATOM 571 O O . GLY A 1 72 ? -5.642 15.108 7.438 1.00 74.44 72 GLY A O 1
ATOM 572 N N . ALA A 1 73 ? -7.720 14.606 6.782 1.00 82.00 73 ALA A N 1
ATOM 573 C CA . ALA A 1 73 ? -7.974 13.651 7.856 1.00 82.00 73 ALA A CA 1
ATOM 574 C C . ALA A 1 73 ? -7.422 12.254 7.529 1.00 82.00 73 ALA A C 1
ATOM 576 O O . ALA A 1 73 ? -7.466 11.798 6.384 1.00 82.00 73 ALA A O 1
ATOM 577 N N . THR A 1 74 ? -6.959 11.530 8.549 1.00 82.75 74 THR A N 1
ATOM 578 C CA . THR A 1 74 ? -6.514 10.136 8.416 1.00 82.75 74 THR A CA 1
ATOM 579 C C . THR A 1 74 ? -7.627 9.258 7.847 1.00 82.75 74 THR A C 1
ATOM 581 O O . THR A 1 74 ? -8.746 9.236 8.362 1.00 82.75 74 THR A O 1
ATOM 584 N N . LYS A 1 75 ? -7.321 8.460 6.821 1.00 80.88 75 LYS A N 1
ATOM 585 C CA . LYS A 1 75 ? -8.270 7.495 6.269 1.00 80.88 75 LYS A CA 1
ATOM 586 C C . LYS A 1 75 ? -8.620 6.430 7.301 1.00 80.88 75 LYS A C 1
ATOM 588 O O . LYS A 1 75 ? -7.770 5.654 7.746 1.00 80.88 75 LYS A O 1
ATOM 593 N N . THR A 1 76 ? -9.909 6.344 7.605 1.00 80.12 76 THR A N 1
ATOM 594 C CA . THR A 1 76 ? -10.534 5.311 8.446 1.00 80.12 76 THR A CA 1
ATOM 595 C C . THR A 1 76 ? -11.165 4.176 7.645 1.00 80.12 76 THR A C 1
ATOM 597 O O . THR A 1 76 ? -11.719 3.254 8.234 1.00 80.12 76 THR A O 1
ATOM 600 N N . ALA A 1 77 ? -11.053 4.220 6.314 1.00 83.81 77 ALA A N 1
ATOM 601 C CA . ALA A 1 77 ? -11.513 3.156 5.43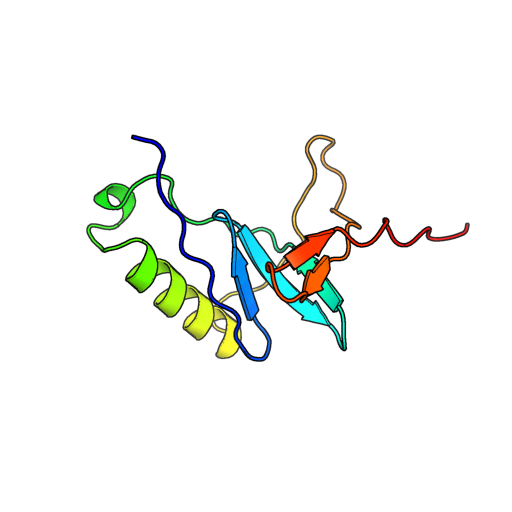2 1.00 83.81 77 ALA A CA 1
ATOM 602 C C . ALA A 1 77 ? -10.781 1.842 5.726 1.00 83.81 77 ALA A C 1
ATOM 604 O O . ALA A 1 77 ? -9.554 1.817 5.878 1.00 83.81 77 ALA A O 1
ATOM 605 N N . VAL A 1 78 ? -11.556 0.765 5.766 1.00 87.88 78 VAL A N 1
ATOM 606 C CA . VAL A 1 78 ? -11.094 -0.584 6.060 1.00 87.88 78 VAL A CA 1
ATOM 607 C C . VAL A 1 78 ? -11.400 -1.448 4.850 1.00 87.88 78 VAL A C 1
ATOM 609 O O . VAL A 1 78 ? -12.471 -1.350 4.274 1.00 87.88 78 VAL A O 1
ATOM 612 N N . TYR A 1 79 ? -10.475 -2.302 4.444 1.00 89.81 79 TYR A N 1
ATOM 613 C CA . TYR A 1 79 ? -10.618 -3.116 3.247 1.00 89.81 79 TYR A CA 1
ATOM 614 C C . TYR A 1 79 ? -10.612 -4.595 3.622 1.00 89.81 79 TYR A C 1
ATOM 616 O O . TYR A 1 79 ? -9.907 -5.006 4.543 1.00 89.81 79 TYR A O 1
ATOM 624 N N . LYS A 1 80 ? -11.400 -5.401 2.912 1.00 90.38 80 LYS A N 1
ATOM 625 C CA . LYS A 1 80 ? -11.353 -6.864 2.998 1.00 90.38 80 LYS A CA 1
ATOM 626 C C . LYS A 1 80 ? -10.911 -7.435 1.662 1.00 90.38 80 LYS A C 1
ATOM 628 O O . LYS A 1 80 ? -11.298 -6.921 0.609 1.00 90.38 80 LYS A O 1
ATOM 633 N N . LEU A 1 81 ? -10.097 -8.483 1.721 1.00 88.19 81 LEU A N 1
ATOM 634 C CA . LEU A 1 81 ? -9.702 -9.237 0.541 1.00 88.19 81 LEU A CA 1
ATOM 635 C C . LEU A 1 81 ? -10.857 -10.165 0.146 1.00 88.19 81 LEU A C 1
ATOM 637 O O . LEU A 1 81 ? -11.338 -10.939 0.966 1.00 88.19 81 LEU A O 1
ATOM 641 N N . THR A 1 82 ? -11.326 -10.037 -1.091 1.00 86.88 82 THR A N 1
ATOM 642 C CA . THR A 1 82 ? -12.354 -10.894 -1.708 1.00 86.88 82 THR A CA 1
ATOM 643 C C . THR A 1 82 ? -11.774 -11.531 -2.973 1.00 86.88 82 THR A C 1
ATOM 645 O O . THR A 1 82 ? -10.699 -11.113 -3.401 1.00 86.88 82 THR A O 1
ATOM 648 N N . GLU A 1 83 ? -12.474 -12.471 -3.618 1.00 80.06 83 GLU A N 1
ATOM 649 C CA . GLU A 1 83 ? -12.027 -13.100 -4.884 1.00 80.06 83 GLU A CA 1
ATOM 650 C C . GLU A 1 83 ? -11.614 -12.092 -5.976 1.00 80.06 83 GLU A C 1
ATOM 652 O O . GLU A 1 83 ? -10.776 -12.394 -6.816 1.00 80.06 83 GLU A O 1
ATOM 657 N N . GLY A 1 84 ? -12.142 -10.863 -5.939 1.00 78.88 84 GLY A N 1
ATOM 658 C CA . GLY A 1 84 ? -11.799 -9.784 -6.875 1.00 78.88 84 GLY A CA 1
ATOM 659 C C . GLY A 1 84 ? -10.822 -8.726 -6.344 1.00 78.88 84 GLY A C 1
ATOM 660 O O . GLY A 1 84 ? -10.756 -7.637 -6.912 1.00 78.88 84 GLY A O 1
ATOM 661 N N . GLY A 1 85 ? -10.130 -8.983 -5.231 1.00 87.69 85 GLY A N 1
ATOM 662 C CA . GLY A 1 85 ? -9.188 -8.056 -4.594 1.00 87.69 85 GLY A CA 1
ATOM 663 C C . GLY A 1 85 ? -9.735 -7.316 -3.371 1.00 87.69 85 GLY A C 1
ATOM 664 O O . GLY A 1 85 ? -10.784 -7.660 -2.814 1.00 87.69 85 GLY A O 1
ATOM 665 N N . LEU A 1 86 ? -8.997 -6.294 -2.930 1.00 87.88 86 LEU A N 1
ATOM 666 C CA . LEU A 1 86 ? -9.342 -5.442 -1.794 1.00 87.88 86 LEU A CA 1
ATOM 667 C C . LEU A 1 86 ? -10.534 -4.551 -2.129 1.00 87.88 86 LEU A C 1
ATOM 669 O O . LEU A 1 86 ? -10.453 -3.649 -2.973 1.00 87.88 86 LEU A O 1
ATOM 673 N N . LYS A 1 87 ? -11.635 -4.781 -1.415 1.00 87.69 87 LYS A N 1
ATOM 674 C CA . LYS A 1 87 ? -12.851 -3.969 -1.479 1.00 87.69 87 LYS A CA 1
ATOM 675 C C . LYS A 1 87 ? -13.007 -3.190 -0.184 1.00 87.69 87 LYS A C 1
ATOM 677 O O . LYS A 1 87 ? -12.740 -3.717 0.894 1.00 87.69 87 LYS A O 1
ATOM 682 N N . ASN A 1 88 ? -13.413 -1.927 -0.305 1.00 83.00 88 ASN A N 1
ATOM 683 C CA . ASN A 1 88 ? -13.691 -1.084 0.852 1.00 83.00 88 ASN A CA 1
ATOM 684 C C . ASN A 1 88 ? -14.885 -1.684 1.596 1.00 83.00 88 ASN A C 1
ATOM 686 O O . ASN A 1 88 ? -16.000 -1.703 1.078 1.00 83.00 88 ASN A O 1
ATOM 690 N N . ASN A 1 89 ? -14.623 -2.212 2.780 1.00 72.81 89 ASN A N 1
ATOM 691 C CA . ASN A 1 89 ? -15.653 -2.545 3.736 1.00 72.81 89 ASN A CA 1
ATOM 692 C C . ASN A 1 89 ? -16.048 -1.224 4.413 1.00 72.81 89 ASN A C 1
ATOM 694 O O . ASN A 1 89 ? -15.173 -0.407 4.695 1.00 72.81 89 ASN A O 1
ATOM 698 N N . LEU A 1 90 ? -17.346 -0.977 4.603 1.00 61.22 90 LEU A N 1
ATOM 699 C CA . LEU A 1 90 ? -17.878 0.277 5.161 1.00 61.22 90 LEU A CA 1
ATOM 700 C C . LEU A 1 90 ? -16.990 0.840 6.291 1.00 61.22 90 LEU A C 1
ATOM 702 O O . LEU A 1 90 ? -16.467 0.056 7.091 1.00 61.22 90 LEU A O 1
ATOM 706 N N . PRO A 1 91 ? -16.802 2.175 6.370 1.00 56.06 91 PRO A N 1
ATOM 707 C CA . PRO A 1 91 ? -15.927 2.769 7.373 1.00 56.06 91 PRO A CA 1
ATOM 708 C C . PRO A 1 91 ? -16.333 2.268 8.759 1.00 56.06 91 PRO A C 1
ATOM 710 O O . PRO A 1 91 ? -17.524 2.257 9.079 1.00 56.06 91 PRO A O 1
ATOM 713 N N . MET A 1 92 ? -15.354 1.861 9.578 1.00 52.03 92 MET A N 1
ATOM 714 C CA . MET A 1 92 ? -15.595 1.646 11.004 1.00 52.03 92 MET A CA 1
ATOM 715 C C . MET A 1 92 ? -16.235 2.928 11.542 1.00 52.03 92 MET A C 1
ATOM 717 O O . MET A 1 92 ? -15.573 3.966 11.627 1.00 52.03 92 MET A O 1
ATOM 721 N N . LYS A 1 93 ? -17.536 2.874 11.850 1.00 50.19 93 LYS A N 1
ATOM 722 C CA . LYS A 1 93 ? -18.189 3.911 12.638 1.00 50.19 93 LYS A CA 1
ATOM 723 C C . LYS A 1 93 ? -17.529 3.831 14.008 1.00 50.19 93 LYS A C 1
ATOM 725 O O . LYS A 1 93 ? -17.855 2.947 14.792 1.00 50.19 93 LYS A O 1
ATOM 730 N N . PHE A 1 94 ? -16.571 4.712 14.277 1.00 52.19 94 PHE A N 1
ATOM 731 C CA . PHE A 1 94 ? -16.246 5.033 15.657 1.00 52.19 94 PHE A CA 1
ATOM 732 C C . PHE A 1 94 ? -17.501 5.711 16.204 1.00 52.19 94 PHE A C 1
ATOM 734 O O . PHE A 1 94 ? -17.747 6.882 15.921 1.00 52.19 94 PHE A O 1
ATOM 741 N N . ALA A 1 95 ? -18.360 4.926 16.857 1.00 44.62 95 ALA A N 1
ATOM 742 C CA . ALA A 1 95 ? -19.409 5.476 17.693 1.00 44.62 95 ALA A CA 1
ATOM 743 C C . ALA A 1 95 ? -18.706 6.339 18.746 1.00 44.62 95 ALA A C 1
ATOM 745 O O . ALA A 1 95 ? -17.778 5.868 19.407 1.00 44.62 95 ALA A O 1
ATOM 746 N N . LYS A 1 96 ? -19.076 7.615 18.793 1.00 38.84 96 LYS A N 1
ATOM 747 C CA . LYS A 1 96 ? -18.681 8.536 19.850 1.00 38.84 96 LYS A CA 1
ATOM 748 C C . LYS A 1 96 ? -19.806 8.583 20.869 1.00 38.84 96 LYS A C 1
ATOM 750 O O . LYS A 1 96 ? -20.969 8.502 20.413 1.00 38.84 96 LYS A O 1
#

Sequence (96 aa):
MAPVFPSIYGANYSTQKGKFFQRRGDIWIQIERYLPCATGTLNEPLEATAQRWLNELENGTLKTKRAIGSTGATKTAVYKLTEGGLKNNLPMKFAK

Secondary structure (DSSP, 8-state):
-------EE-SSEEEETTEEEEEETTEEEEEEEE--SSGGGTTS-HHHHHHHHHHHHHTT-SPP-BPBPTTSSBP--EEEEETTEEEEE-------

Radius of gyration: 13.79 Å; chains: 1; bounding box: 33×30×42 Å

pLDDT: mean 81.19, std 12.63, range [38.84, 93.81]

Foldseek 3Di:
DFDDADWADDDQWTDDPQWIWGDDPQKTFTWQGGQDRDCVVPVHPSVVVRVVVVVCVVVVVDDTHAHADPVRHGDQWIWGQDPVGTDTDPRPPPDD

Organism: Sodalis glossinidius (strain morsitans) (NCBI:txid343509)